Protein AF-A0A3N7FBS9-F1 (afdb_monomer_lite)

Secondary structure (DSSP, 8-state):
-----B----TT--EEEEEESS---BSS---TT-SEEEEEEPP----TTS-----TT----GGGGSHHHHHHHHHHHHHTTTT-SEEEEEHHHHHHHHH-HHHHHHS----TT--EEEEE-S-SS-PPPHHHHHHHHTT-SS-EEE-

Foldseek 3Di:
DPPDADADPDQQDQEEADEEAAQDDHPPDQNQNHAYYAYEHDHPPPPVPDPDPPPVPDPDPPQCPDLQNRLLSNLNSQLSCLNYQEYEYEVVNQVSVVVHLVSLVVRAASHQRHAEYEYDDPDPDDDGDPSSVCRNCVNPPHHHYYD

pLDDT: mean 78.61, std 18.48, range [35.22, 97.5]

Organism: Populus trichocarpa (NCBI:txid3694)

Radius of gyration: 16.05 Å; chains: 1; bounding box: 38×32×43 Å

Sequence (147 aa):
MRGCKVMLFAPKLTSFKFYGNTPLFWSEVNLTSLDDVNVVLQRYQHSHNYPFYVVEDEYISEEDETEQGLGLNLIKMLHQFCSAKSLTLSMNIIEILSEVPAALDKHPSPFSNLKYLKLKTDHKDVTLPAHVLNYFLRSASFLKVSF

Structure (mmCIF, N/CA/C/O backbone):
data_AF-A0A3N7FBS9-F1
#
_entry.id   AF-A0A3N7FBS9-F1
#
loop_
_atom_site.group_PDB
_atom_site.id
_atom_site.type_symbol
_atom_site.label_atom_id
_atom_site.label_alt_id
_atom_site.label_comp_id
_atom_site.label_asym_id
_atom_site.label_entity_id
_atom_site.label_seq_id
_atom_site.pdbx_PDB_ins_code
_atom_site.Cartn_x
_atom_site.Cartn_y
_atom_site.Cartn_z
_atom_site.occupancy
_atom_site.B_iso_or_equiv
_atom_site.auth_seq_id
_atom_site.auth_comp_id
_atom_site.auth_asym_id
_atom_site.auth_atom_id
_atom_site.pdbx_PDB_model_num
ATOM 1 N N . MET A 1 1 ? -10.214 -5.920 -24.786 1.00 38.19 1 MET A N 1
ATOM 2 C CA . MET A 1 1 ? -11.305 -6.563 -24.010 1.00 38.19 1 MET A CA 1
ATOM 3 C C . MET A 1 1 ? -12.106 -5.498 -23.264 1.00 38.19 1 MET A C 1
ATOM 5 O O . MET A 1 1 ? -11.506 -4.597 -22.694 1.00 38.19 1 MET A O 1
ATOM 9 N N . ARG A 1 2 ? -13.444 -5.595 -23.191 1.00 40.16 2 ARG A N 1
ATOM 10 C CA . ARG A 1 2 ? -14.184 -4.932 -22.100 1.00 40.16 2 ARG A CA 1
ATOM 11 C C . ARG A 1 2 ? -13.830 -5.695 -20.825 1.00 40.16 2 ARG A C 1
ATOM 13 O O . ARG A 1 2 ? -14.325 -6.802 -20.645 1.00 40.16 2 ARG A O 1
ATOM 20 N N . GLY A 1 3 ? -12.933 -5.150 -20.003 1.00 53.69 3 GLY A N 1
ATOM 21 C CA . GLY A 1 3 ? -12.572 -5.760 -18.724 1.00 53.69 3 GLY A CA 1
ATOM 22 C C . GLY A 1 3 ? -13.821 -6.112 -17.909 1.00 53.69 3 GLY A C 1
ATOM 23 O O . GLY A 1 3 ? -14.815 -5.380 -17.927 1.00 53.69 3 GLY A O 1
ATOM 24 N N . CYS A 1 4 ? -13.796 -7.248 -17.214 1.00 58.56 4 CYS A N 1
ATOM 25 C CA . CYS A 1 4 ? -14.886 -7.627 -16.323 1.00 58.56 4 CYS A CA 1
ATOM 26 C C . CYS A 1 4 ? -14.993 -6.597 -15.187 1.00 58.56 4 CYS A C 1
ATOM 28 O O . CYS A 1 4 ? -14.064 -6.430 -14.398 1.00 58.56 4 CYS A O 1
ATOM 30 N N . LYS A 1 5 ? -16.136 -5.906 -15.093 1.00 64.38 5 LYS A N 1
ATOM 31 C CA . LYS A 1 5 ? -16.443 -4.978 -13.994 1.00 64.38 5 LYS A CA 1
ATOM 32 C C . LYS A 1 5 ? -16.694 -5.803 -12.728 1.00 64.38 5 LYS A C 1
ATOM 34 O O . LYS A 1 5 ? -17.750 -6.417 -12.591 1.00 64.38 5 LYS A O 1
ATOM 39 N N . VAL A 1 6 ? -15.725 -5.838 -11.813 1.00 67.56 6 VAL A N 1
ATOM 40 C CA . VAL A 1 6 ? -15.878 -6.512 -10.515 1.00 67.56 6 VAL A CA 1
ATOM 41 C C . VAL A 1 6 ? -16.524 -5.548 -9.522 1.00 67.56 6 VAL A C 1
ATOM 43 O O . VAL A 1 6 ? -15.971 -4.492 -9.215 1.00 67.56 6 VAL A O 1
ATOM 46 N N . MET A 1 7 ? -17.694 -5.919 -8.998 1.00 72.19 7 MET A N 1
ATOM 47 C CA . MET A 1 7 ? -18.397 -5.167 -7.955 1.00 72.19 7 MET A CA 1
ATOM 48 C C . MET A 1 7 ? -18.312 -5.918 -6.626 1.00 72.19 7 MET A C 1
ATOM 50 O O . MET A 1 7 ? -18.690 -7.084 -6.539 1.00 72.19 7 MET A O 1
ATOM 54 N N . LEU A 1 8 ? -17.834 -5.238 -5.583 1.00 74.81 8 LEU A N 1
ATOM 55 C CA . LEU A 1 8 ? -17.712 -5.789 -4.234 1.00 74.81 8 LEU A CA 1
ATOM 56 C C . LEU A 1 8 ? -18.627 -5.022 -3.272 1.00 74.81 8 LEU A C 1
ATOM 58 O O . LEU A 1 8 ? -18.277 -3.945 -2.810 1.00 74.81 8 LEU A O 1
ATOM 62 N N . PHE A 1 9 ? -19.801 -5.562 -2.943 1.00 78.25 9 PHE A N 1
ATOM 63 C CA . PHE A 1 9 ? -20.703 -4.935 -1.970 1.00 78.25 9 PHE A CA 1
ATOM 64 C C . PHE A 1 9 ? -20.523 -5.553 -0.579 1.00 78.25 9 PHE A C 1
ATOM 66 O O . PHE A 1 9 ? -21.206 -6.505 -0.207 1.00 78.25 9 PHE A O 1
ATOM 73 N N . ALA A 1 10 ? -19.570 -5.020 0.186 1.00 81.69 10 ALA A N 1
ATOM 74 C CA . ALA A 1 10 ? -19.258 -5.507 1.527 1.00 81.69 10 ALA A CA 1
ATOM 75 C C . ALA A 1 10 ? -18.911 -4.337 2.474 1.00 81.69 10 ALA A C 1
ATOM 77 O O . ALA A 1 10 ? -17.744 -4.118 2.794 1.00 81.69 10 ALA A O 1
ATOM 78 N N . PRO A 1 11 ? -19.911 -3.571 2.957 1.00 81.88 11 PRO A N 1
ATOM 79 C CA . PRO A 1 11 ? -19.697 -2.316 3.694 1.00 81.88 11 PRO A CA 1
ATOM 80 C C . PRO A 1 11 ? -19.056 -2.484 5.080 1.00 81.88 11 PRO A C 1
ATOM 82 O O . PRO A 1 11 ? -18.746 -1.500 5.738 1.00 81.88 11 PRO A O 1
ATOM 85 N N . LYS A 1 12 ? -18.893 -3.721 5.558 1.00 88.06 12 LYS A N 1
ATOM 86 C CA . LYS A 1 12 ? -18.205 -4.049 6.816 1.00 88.06 12 LYS A CA 1
ATOM 87 C C . LYS A 1 12 ? -16.948 -4.888 6.582 1.00 88.06 12 LYS A C 1
ATOM 89 O O . LYS A 1 12 ? -16.442 -5.496 7.520 1.00 88.06 12 LYS A O 1
ATOM 94 N N . LEU A 1 13 ? -16.481 -4.986 5.336 1.00 90.19 13 LEU A N 1
ATOM 95 C CA . LEU A 1 13 ? -15.279 -5.741 5.019 1.00 90.19 13 LEU A CA 1
ATOM 96 C C . LEU A 1 13 ? -14.069 -5.011 5.593 1.00 90.19 13 LEU A C 1
ATOM 98 O O . LEU A 1 13 ? -13.781 -3.885 5.200 1.00 90.19 13 LEU A O 1
ATOM 102 N N . THR A 1 14 ? -13.379 -5.667 6.519 1.00 94.06 14 THR A N 1
ATOM 103 C CA . THR A 1 14 ? -12.202 -5.114 7.198 1.00 94.06 14 THR A CA 1
ATOM 104 C C . THR A 1 14 ? -10.893 -5.704 6.698 1.00 94.06 14 THR A C 1
ATOM 106 O O . THR A 1 14 ? -9.841 -5.107 6.914 1.00 94.06 14 THR A O 1
ATOM 109 N N . SER A 1 15 ? -10.935 -6.850 6.016 1.00 94.44 15 SER A N 1
ATOM 110 C CA . SER A 1 15 ? -9.753 -7.481 5.436 1.00 94.44 15 SER A CA 1
ATOM 111 C C . SER A 1 15 ? -10.004 -7.892 3.993 1.00 94.44 15 SER A C 1
ATOM 113 O O . SER A 1 15 ? -11.068 -8.418 3.664 1.00 94.44 15 SER A O 1
ATOM 115 N N . PHE A 1 16 ? -9.015 -7.655 3.138 1.00 91.12 16 PHE A N 1
ATOM 116 C CA . PHE A 1 16 ? -9.066 -7.995 1.725 1.00 91.12 16 PHE A CA 1
ATOM 117 C C . PHE A 1 16 ? -7.738 -8.594 1.269 1.00 91.12 16 PHE A C 1
ATOM 119 O O . PHE A 1 16 ? -6.666 -8.092 1.609 1.00 91.12 16 PHE A O 1
ATOM 126 N N . LYS A 1 17 ? -7.810 -9.666 0.476 1.00 93.44 17 LYS A N 1
ATOM 127 C CA . LYS A 1 17 ? -6.640 -10.300 -0.132 1.00 93.44 17 LYS A CA 1
ATOM 128 C C . LYS A 1 17 ? -6.855 -10.459 -1.628 1.00 93.44 17 LYS A C 1
ATOM 130 O O . LYS A 1 17 ? -7.892 -10.967 -2.046 1.00 93.44 17 LYS A O 1
ATOM 135 N N . PHE A 1 18 ? -5.854 -10.078 -2.406 1.00 90.31 18 PHE A N 1
ATOM 136 C CA . PHE A 1 18 ? -5.827 -10.227 -3.849 1.00 90.31 18 PHE A CA 1
ATOM 137 C C . PHE A 1 18 ? -4.519 -10.855 -4.304 1.00 90.31 18 PHE A C 1
ATOM 139 O O . PHE A 1 18 ? -3.436 -10.477 -3.854 1.00 90.31 18 PHE A O 1
ATOM 146 N N . TYR A 1 19 ? -4.651 -11.803 -5.223 1.00 90.06 19 TYR A N 1
ATOM 147 C CA . TYR A 1 19 ? -3.552 -12.458 -5.903 1.00 90.06 19 TYR A CA 1
ATOM 148 C C . TYR A 1 19 ? -3.874 -12.468 -7.392 1.00 90.06 19 TYR A C 1
ATOM 150 O O . TYR A 1 19 ? -4.927 -12.974 -7.782 1.00 90.06 19 TYR A O 1
ATOM 158 N N . GLY A 1 20 ? -3.006 -11.888 -8.210 1.00 86.06 20 GLY A N 1
ATOM 159 C CA . GLY A 1 20 ? -3.242 -11.794 -9.645 1.00 86.06 20 GLY A CA 1
ATOM 160 C C . GLY A 1 20 ? -2.026 -11.289 -10.402 1.00 86.06 20 GLY A C 1
ATOM 161 O O . GLY A 1 20 ? -0.951 -11.143 -9.831 1.00 86.06 20 GLY A O 1
ATOM 162 N N . ASN A 1 21 ? -2.208 -11.014 -11.691 1.00 81.56 21 ASN A N 1
ATOM 163 C CA . ASN A 1 21 ? -1.130 -10.567 -12.583 1.00 81.56 21 ASN A CA 1
ATOM 164 C C . ASN A 1 21 ? -1.284 -9.100 -13.000 1.00 81.56 21 ASN A C 1
ATOM 166 O O . ASN A 1 21 ? -0.322 -8.468 -13.422 1.00 81.56 21 ASN A O 1
ATOM 170 N N . THR A 1 22 ? -2.486 -8.545 -12.848 1.00 80.00 22 THR A N 1
ATOM 171 C CA . THR A 1 22 ? -2.820 -7.166 -13.206 1.00 80.00 22 THR A CA 1
ATOM 172 C C . THR A 1 22 ? -3.479 -6.453 -12.023 1.00 80.00 22 THR A C 1
ATOM 174 O O . THR A 1 22 ? -4.157 -7.105 -11.218 1.00 80.00 22 THR A O 1
ATOM 177 N N . PRO A 1 23 ? -3.313 -5.122 -11.895 1.00 81.25 23 PRO A N 1
ATOM 178 C CA . PRO A 1 23 ? -4.069 -4.335 -10.928 1.00 81.25 23 PRO A CA 1
ATOM 179 C C . PRO A 1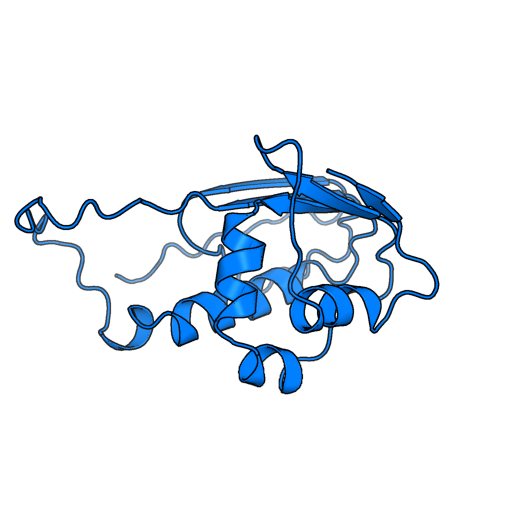 23 ? -5.577 -4.540 -11.106 1.00 81.25 23 PRO A C 1
ATOM 181 O O . PRO A 1 23 ? -6.083 -4.587 -12.229 1.00 81.25 23 PRO A O 1
ATOM 184 N N . LEU A 1 24 ? -6.292 -4.670 -9.991 1.00 76.75 24 LEU A N 1
ATOM 185 C CA . LEU A 1 24 ? -7.738 -4.850 -9.982 1.00 76.75 24 LEU A CA 1
ATOM 186 C C . LEU A 1 24 ? -8.432 -3.520 -9.691 1.00 76.75 24 LEU A C 1
ATOM 188 O O . LEU A 1 24 ? -8.025 -2.787 -8.795 1.00 76.75 24 LEU A O 1
ATOM 192 N N . PHE A 1 25 ? -9.508 -3.241 -10.423 1.00 68.94 25 PHE A N 1
ATOM 193 C CA . PHE A 1 25 ? -10.310 -2.037 -10.251 1.00 68.94 25 PHE A CA 1
ATOM 194 C C . PHE A 1 25 ? -11.724 -2.380 -9.817 1.00 68.94 25 PHE A C 1
ATOM 196 O O . PHE A 1 25 ? -12.444 -3.080 -10.534 1.00 68.94 25 PHE A O 1
ATOM 203 N N . TRP A 1 26 ? -12.154 -1.819 -8.688 1.00 68.12 26 TRP A N 1
ATOM 204 C CA . TRP A 1 26 ? -13.576 -1.793 -8.354 1.00 68.12 26 TRP A CA 1
ATOM 205 C C . TRP A 1 26 ? -14.202 -0.533 -8.905 1.00 68.12 26 TRP A C 1
ATOM 207 O O . TRP A 1 26 ? -13.730 0.580 -8.676 1.00 68.12 26 TRP A O 1
ATOM 217 N N . SER A 1 27 ? -15.315 -0.691 -9.593 1.00 62.88 27 SER A N 1
ATOM 218 C CA . SER A 1 27 ? -16.158 0.444 -9.918 1.00 62.88 27 SER A CA 1
ATOM 219 C C . SER A 1 27 ? -16.947 0.884 -8.693 1.00 62.88 27 SER A C 1
ATOM 221 O O . SER A 1 27 ? -17.675 0.073 -8.122 1.00 62.88 27 SER A O 1
ATOM 223 N N . GLU A 1 28 ? -16.856 2.166 -8.346 1.00 59.47 28 GLU A N 1
ATOM 224 C CA . GLU A 1 28 ? -17.805 2.873 -7.467 1.00 59.47 28 GLU A CA 1
ATOM 225 C C . GLU A 1 28 ? -17.850 2.410 -5.995 1.00 59.47 28 GLU A C 1
ATOM 227 O O . GLU A 1 28 ? -18.543 3.024 -5.185 1.00 59.47 28 GLU A O 1
ATOM 232 N N . VAL A 1 29 ? -17.084 1.387 -5.601 1.00 61.91 29 VAL A N 1
ATOM 233 C CA . VAL A 1 29 ? -17.002 0.942 -4.205 1.00 61.91 29 VAL A CA 1
ATOM 234 C C . VAL A 1 29 ? -15.842 1.643 -3.514 1.00 61.91 29 VAL A C 1
ATOM 236 O O . VAL A 1 29 ? -14.675 1.383 -3.799 1.00 61.91 29 VAL A O 1
ATOM 239 N N . ASN A 1 30 ? -16.170 2.514 -2.566 1.00 63.28 30 ASN A N 1
ATOM 240 C CA . ASN A 1 30 ? -15.187 3.054 -1.644 1.00 63.28 30 ASN A CA 1
ATOM 241 C C . ASN A 1 30 ? -14.990 2.021 -0.522 1.00 63.28 30 ASN A C 1
ATOM 243 O O . ASN A 1 30 ? -15.882 1.824 0.305 1.00 63.28 30 ASN A O 1
ATOM 247 N N . LEU A 1 31 ? -13.859 1.309 -0.517 1.00 76.44 31 LEU A N 1
ATOM 248 C CA . LEU A 1 31 ? -13.556 0.261 0.467 1.00 76.44 31 LEU A CA 1
ATOM 249 C C . LEU A 1 31 ? -13.056 0.867 1.789 1.00 76.44 31 LEU A C 1
ATOM 251 O O . LEU A 1 31 ? -12.037 0.468 2.350 1.00 76.44 31 LEU A O 1
ATOM 255 N N . THR A 1 32 ? -13.802 1.844 2.304 1.00 80.00 32 THR A N 1
ATOM 256 C CA . THR A 1 32 ? -13.409 2.701 3.433 1.00 80.00 32 THR A CA 1
ATOM 257 C C . THR A 1 32 ? -13.359 1.979 4.777 1.00 80.00 32 THR A C 1
ATOM 259 O O . THR A 1 32 ? -12.932 2.547 5.776 1.00 80.00 32 THR A O 1
ATOM 262 N N . SER A 1 33 ? -13.845 0.741 4.835 1.00 87.56 33 SER A N 1
ATOM 263 C CA . SER A 1 33 ? -13.833 -0.081 6.047 1.00 87.56 33 SER A CA 1
ATOM 264 C C . SER A 1 33 ? -12.643 -1.035 6.117 1.00 87.56 33 SER A C 1
ATOM 266 O O . SER A 1 33 ? -12.492 -1.714 7.131 1.00 87.56 33 SER A O 1
ATOM 268 N N . LEU A 1 34 ? -11.807 -1.095 5.073 1.00 91.06 34 LEU A N 1
ATOM 269 C CA . LEU A 1 34 ? -10.645 -1.972 5.056 1.00 91.06 34 LEU A CA 1
ATOM 270 C C . LEU A 1 34 ? -9.575 -1.482 6.024 1.00 91.06 34 LEU A C 1
ATOM 272 O O . LEU A 1 34 ? -9.056 -0.379 5.890 1.00 91.06 34 LEU A O 1
ATOM 276 N N . ASP A 1 35 ? -9.213 -2.361 6.951 1.00 94.69 35 ASP A N 1
ATOM 277 C CA . ASP A 1 35 ? -8.120 -2.183 7.896 1.00 94.69 35 ASP A CA 1
ATOM 278 C C . ASP A 1 35 ? -6.863 -2.943 7.445 1.00 94.69 35 ASP A C 1
ATOM 280 O O . ASP A 1 35 ? -5.758 -2.421 7.596 1.00 94.69 35 ASP A O 1
ATOM 284 N N . ASP A 1 36 ? -7.013 -4.151 6.890 1.00 96.31 36 ASP A N 1
ATOM 285 C CA . ASP A 1 36 ? -5.910 -5.020 6.459 1.00 96.31 36 ASP A CA 1
ATOM 286 C C . ASP A 1 36 ? -6.048 -5.414 4.983 1.00 96.31 36 ASP A C 1
ATOM 288 O O . ASP A 1 36 ? -7.000 -6.080 4.579 1.00 96.31 36 ASP A O 1
ATOM 292 N N . VAL A 1 37 ? -5.083 -5.004 4.166 1.00 95.00 37 VAL A N 1
ATOM 293 C CA . VAL A 1 37 ? -5.081 -5.233 2.721 1.00 95.00 37 VAL A CA 1
ATOM 294 C C . VAL A 1 37 ? -3.833 -6.008 2.333 1.00 95.00 37 VAL A C 1
ATOM 296 O O . VAL A 1 37 ? -2.724 -5.640 2.707 1.00 95.00 37 VAL A O 1
ATOM 299 N N . ASN A 1 38 ? -3.998 -7.073 1.556 1.00 96.19 38 ASN A N 1
ATOM 300 C CA . ASN A 1 38 ? -2.902 -7.869 1.019 1.00 96.19 38 ASN A CA 1
ATOM 301 C C . ASN A 1 38 ? -3.034 -7.970 -0.499 1.00 96.19 38 ASN A C 1
ATOM 303 O O . ASN A 1 38 ? -3.999 -8.543 -0.996 1.00 96.19 38 ASN A O 1
ATOM 307 N N . VAL A 1 39 ? -2.074 -7.412 -1.225 1.00 94.00 39 VAL A N 1
ATOM 308 C CA . VAL A 1 39 ? -2.042 -7.417 -2.686 1.00 94.00 39 VAL A CA 1
ATOM 309 C C . VAL A 1 39 ? -0.744 -8.061 -3.129 1.00 94.00 39 VAL A C 1
ATOM 311 O O . VAL A 1 39 ? 0.349 -7.591 -2.818 1.00 94.00 39 VAL A O 1
ATOM 314 N N . VAL A 1 40 ? -0.868 -9.143 -3.880 1.00 92.69 40 VAL A N 1
ATOM 315 C CA . VAL A 1 40 ? 0.265 -9.829 -4.485 1.00 92.69 40 VAL A CA 1
ATOM 316 C C . VAL A 1 40 ? 0.047 -9.837 -5.983 1.00 92.69 40 VAL A C 1
ATOM 318 O O . VAL A 1 40 ? -0.887 -10.472 -6.473 1.00 92.69 40 VAL A O 1
ATOM 321 N N . LEU A 1 41 ? 0.917 -9.126 -6.695 1.00 89.38 41 LEU A N 1
ATOM 322 C CA . LEU A 1 41 ? 0.999 -9.214 -8.143 1.00 89.38 41 LEU A CA 1
ATOM 323 C C . LEU A 1 41 ? 2.141 -10.148 -8.521 1.00 89.38 41 LEU A C 1
ATOM 325 O O . LEU A 1 41 ? 3.267 -9.966 -8.054 1.00 89.38 41 LEU A O 1
ATOM 329 N N . GLN A 1 42 ? 1.868 -11.142 -9.358 1.00 83.88 42 GLN A N 1
ATOM 330 C CA . GLN A 1 42 ? 2.915 -11.934 -9.988 1.00 83.88 42 GLN A CA 1
ATOM 331 C C . GLN A 1 42 ? 3.333 -11.256 -11.290 1.00 83.88 42 GLN A C 1
ATOM 333 O O . GLN A 1 42 ? 2.500 -10.954 -12.142 1.00 83.88 42 GLN A O 1
ATOM 338 N N . ARG A 1 43 ? 4.635 -11.026 -11.456 1.00 70.06 43 ARG A N 1
ATOM 339 C CA . ARG A 1 43 ? 5.202 -10.679 -12.755 1.00 70.06 43 ARG A CA 1
ATOM 340 C C . ARG A 1 43 ? 5.257 -11.984 -13.549 1.00 70.06 43 ARG A C 1
ATOM 342 O O . ARG A 1 43 ? 5.927 -12.926 -13.123 1.00 70.06 43 ARG A O 1
ATOM 349 N N . TYR A 1 44 ? 4.570 -12.064 -14.687 1.00 59.12 44 TYR A N 1
ATOM 350 C CA . TYR A 1 44 ? 4.968 -13.049 -15.686 1.00 59.12 44 TYR A CA 1
ATOM 351 C C . TYR A 1 44 ? 6.362 -12.633 -16.138 1.00 59.12 44 TYR A C 1
ATOM 353 O O . TYR A 1 44 ? 6.515 -11.610 -16.805 1.00 59.12 44 TYR A O 1
ATOM 361 N N . GLN A 1 45 ? 7.390 -13.387 -15.744 1.00 47.16 45 GLN A N 1
ATOM 362 C CA . GLN A 1 45 ? 8.652 -13.330 -16.463 1.00 47.16 45 GLN A CA 1
ATOM 363 C C . GLN A 1 45 ? 8.322 -13.770 -17.885 1.00 47.16 45 GLN A C 1
ATOM 365 O O . GLN A 1 45 ? 8.206 -14.963 -18.163 1.00 47.16 45 GLN A O 1
ATOM 370 N N . HIS A 1 46 ? 8.121 -12.807 -18.782 1.00 41.22 46 HIS A N 1
ATOM 371 C CA . HIS A 1 46 ? 8.274 -13.067 -20.196 1.00 41.22 46 HIS A CA 1
ATOM 372 C C . HIS A 1 46 ? 9.736 -13.471 -20.364 1.00 41.22 46 HIS A C 1
ATOM 374 O O . HIS A 1 46 ? 10.625 -12.639 -20.514 1.00 41.22 46 HIS A O 1
ATOM 380 N N . SER A 1 47 ? 10.002 -14.774 -20.271 1.00 39.28 47 SER A N 1
ATOM 381 C CA . SER A 1 47 ? 11.147 -15.350 -20.949 1.00 39.28 47 SER A CA 1
ATOM 382 C C . SER A 1 47 ? 11.045 -14.831 -22.378 1.00 39.28 47 SER A C 1
ATOM 384 O O . SER A 1 47 ? 10.057 -15.113 -23.057 1.00 39.28 47 SER A O 1
ATOM 386 N N . HIS A 1 48 ? 11.999 -14.004 -22.803 1.00 40.81 48 HIS A N 1
ATOM 387 C CA . HIS A 1 48 ? 12.098 -13.469 -24.162 1.00 40.81 48 HIS A CA 1
ATOM 388 C C . HIS A 1 48 ? 12.397 -14.586 -25.182 1.00 40.81 48 HIS A C 1
ATOM 390 O O . HIS A 1 48 ? 13.325 -14.473 -25.976 1.00 40.81 48 HIS A O 1
ATOM 396 N N . ASN A 1 49 ? 11.680 -15.710 -25.122 1.00 37.75 49 ASN A N 1
ATOM 397 C CA . ASN A 1 49 ? 11.947 -16.878 -25.942 1.00 37.75 49 ASN A CA 1
ATOM 398 C C . ASN A 1 49 ? 10.724 -17.765 -26.226 1.00 37.75 49 ASN A C 1
ATOM 400 O O . ASN A 1 49 ? 10.891 -18.938 -26.551 1.00 37.75 49 ASN A O 1
ATOM 404 N N . TYR A 1 50 ? 9.504 -17.230 -26.134 1.00 35.22 50 TYR A N 1
ATOM 405 C CA . TYR A 1 50 ? 8.335 -17.884 -26.725 1.00 35.22 50 TYR A CA 1
ATOM 406 C C . TYR A 1 50 ? 7.738 -16.998 -27.821 1.00 35.22 50 TYR A C 1
ATOM 408 O O . TYR A 1 50 ? 7.367 -15.858 -27.535 1.00 35.22 50 TYR A O 1
ATOM 416 N N . PRO A 1 51 ? 7.645 -17.491 -29.072 1.00 37.50 51 PRO A N 1
ATOM 417 C CA . PRO A 1 51 ? 6.891 -16.807 -30.101 1.00 37.50 51 PRO A CA 1
ATOM 418 C C . PRO A 1 51 ? 5.424 -16.855 -29.682 1.00 37.50 51 PRO A C 1
ATOM 420 O O . PRO A 1 51 ? 4.820 -17.920 -29.602 1.00 37.50 51 PRO A O 1
ATOM 423 N N . PHE A 1 52 ? 4.928 -15.679 -29.319 1.00 39.88 52 PHE A N 1
ATOM 424 C CA . PHE A 1 52 ? 3.549 -15.213 -29.363 1.00 39.88 52 PHE A CA 1
ATOM 425 C C . PHE A 1 52 ? 2.559 -16.237 -29.961 1.00 39.88 52 PHE A C 1
ATOM 427 O O . PHE A 1 52 ? 2.258 -16.209 -31.153 1.00 39.88 52 PHE A O 1
ATOM 434 N N . TYR A 1 53 ? 2.022 -17.139 -29.136 1.00 39.69 53 TYR A N 1
ATOM 435 C CA . TYR A 1 53 ? 0.714 -17.708 -29.438 1.00 39.69 53 TYR A CA 1
ATOM 436 C C . TYR A 1 53 ? -0.296 -16.703 -28.916 1.00 39.69 53 TYR A C 1
ATOM 438 O O . TYR A 1 53 ? -0.682 -16.731 -27.748 1.00 39.69 53 TYR A O 1
ATOM 446 N N . VAL A 1 54 ? -0.666 -15.777 -29.800 1.00 39.12 54 VAL A N 1
ATOM 447 C CA . VAL A 1 54 ? -1.921 -15.045 -29.681 1.00 39.12 54 VAL A CA 1
ATOM 448 C C . VAL A 1 54 ? -2.993 -16.116 -29.590 1.00 39.12 54 VAL A C 1
ATOM 450 O O . VAL A 1 54 ? -3.245 -16.838 -30.554 1.00 39.12 54 VAL A O 1
ATOM 453 N N . VAL A 1 55 ? -3.604 -16.264 -28.423 1.00 39.97 55 VAL A N 1
ATOM 454 C CA . VAL A 1 55 ? -4.985 -16.723 -28.421 1.00 39.97 55 VAL A CA 1
ATOM 455 C C . VAL A 1 55 ? -5.733 -15.537 -29.021 1.00 39.97 55 VAL A C 1
ATOM 457 O O . VAL A 1 55 ? -5.773 -14.479 -28.400 1.00 39.97 55 VAL A O 1
ATOM 460 N N . GLU A 1 56 ? -6.181 -15.675 -30.270 1.00 41.66 56 GLU A N 1
ATOM 461 C CA . GLU A 1 56 ? -6.635 -14.616 -31.199 1.00 41.66 56 GLU A CA 1
ATOM 462 C C . GLU A 1 56 ? -7.758 -13.681 -30.685 1.00 41.66 56 GLU A C 1
ATOM 464 O O . GLU A 1 56 ? -8.198 -12.795 -31.412 1.00 41.66 56 GLU A O 1
ATOM 469 N N . ASP A 1 57 ? -8.182 -13.796 -29.426 1.00 36.69 57 ASP A N 1
ATOM 470 C CA . ASP A 1 57 ? -9.327 -13.083 -28.856 1.00 36.69 57 ASP A CA 1
ATOM 471 C C . ASP A 1 57 ? -8.974 -11.947 -27.870 1.00 36.69 57 ASP A C 1
ATOM 473 O O . ASP A 1 57 ? -9.869 -11.233 -27.403 1.00 36.69 57 ASP A O 1
ATOM 477 N N . GLU A 1 58 ? -7.698 -11.713 -27.547 1.00 45.44 58 GLU A N 1
ATOM 478 C CA . GLU A 1 58 ? -7.299 -10.713 -26.542 1.00 45.44 58 GLU A CA 1
ATOM 479 C C . GLU A 1 58 ? -6.724 -9.432 -27.172 1.00 45.44 58 GLU A C 1
ATOM 481 O O . GLU A 1 58 ? -5.539 -9.132 -27.092 1.00 45.44 58 GLU A O 1
ATOM 486 N N . TYR A 1 59 ? -7.588 -8.630 -27.806 1.00 42.25 59 TYR A N 1
ATOM 487 C CA . TYR A 1 59 ? -7.220 -7.275 -28.242 1.00 42.25 59 TYR A CA 1
ATOM 488 C C . TYR A 1 59 ? -7.062 -6.372 -27.004 1.00 42.25 59 TYR A C 1
ATOM 490 O O . TYR A 1 59 ? -8.053 -5.865 -26.454 1.00 42.25 59 TYR A O 1
ATOM 498 N N . ILE A 1 60 ? -5.831 -6.235 -26.521 1.00 44.31 60 ILE A N 1
ATOM 499 C CA . ILE A 1 60 ? -5.404 -5.262 -25.511 1.00 44.31 60 ILE A CA 1
ATOM 500 C C . ILE A 1 60 ? -5.002 -3.996 -26.279 1.00 44.31 60 ILE A C 1
ATOM 502 O O . ILE A 1 60 ? -4.276 -4.068 -27.263 1.00 44.31 60 ILE A O 1
ATOM 506 N N . SER A 1 61 ? -5.557 -2.841 -25.913 1.00 42.00 61 SER A N 1
ATOM 507 C CA . SER A 1 61 ? -5.201 -1.568 -26.549 1.00 42.00 61 SER A CA 1
ATOM 508 C C . SER A 1 61 ? -3.736 -1.228 -26.277 1.00 42.00 61 SER A C 1
ATOM 510 O O . SER A 1 61 ? -3.305 -1.314 -25.133 1.00 42.00 61 SER A O 1
ATOM 512 N N . GLU A 1 62 ? -3.010 -0.771 -27.299 1.00 45.16 62 GLU A N 1
ATOM 513 C CA . GLU A 1 62 ? -1.571 -0.433 -27.258 1.00 45.16 62 GLU A CA 1
ATOM 514 C C . GLU A 1 62 ? -1.182 0.558 -26.133 1.00 45.16 62 GLU A C 1
ATOM 516 O O . GLU A 1 62 ? -0.031 0.609 -25.708 1.00 45.16 62 GLU A O 1
ATOM 521 N N . GLU A 1 63 ? -2.136 1.327 -25.596 1.00 43.78 63 GLU A N 1
ATOM 522 C CA . GLU A 1 63 ? -1.918 2.244 -24.466 1.00 43.78 63 GLU A CA 1
ATOM 523 C C . GLU A 1 63 ? -1.778 1.533 -23.099 1.00 43.78 63 GLU A C 1
ATOM 525 O O . GLU A 1 63 ? -1.156 2.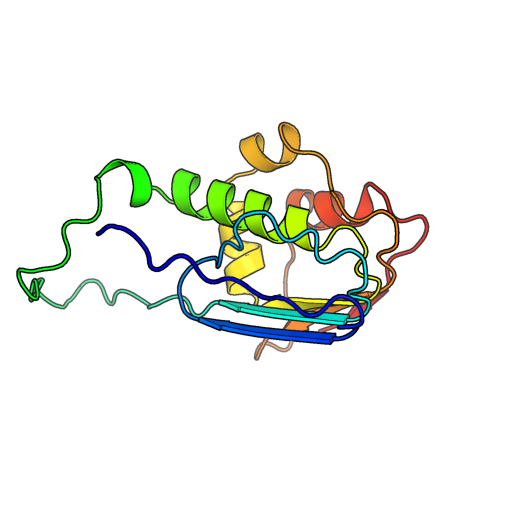082 -22.185 1.00 43.78 63 GLU A O 1
ATOM 530 N N . ASP A 1 64 ? -2.299 0.306 -22.957 1.00 47.47 64 ASP A N 1
ATOM 531 C CA . ASP A 1 64 ? -2.245 -0.499 -21.722 1.00 47.47 64 ASP A CA 1
ATOM 532 C C . ASP A 1 64 ? -0.938 -1.308 -21.573 1.00 47.47 64 ASP A C 1
ATOM 534 O O . ASP A 1 64 ? -0.676 -1.849 -20.498 1.00 47.47 64 ASP A O 1
ATOM 538 N N . GLU A 1 65 ? -0.094 -1.375 -22.611 1.00 51.91 65 GLU A N 1
ATOM 539 C CA . GLU A 1 65 ? 1.145 -2.177 -22.613 1.00 51.91 65 GLU A CA 1
ATOM 540 C C . GLU A 1 65 ? 2.381 -1.440 -22.071 1.00 51.91 65 GLU A C 1
ATOM 542 O O . GLU A 1 65 ? 3.433 -2.048 -21.870 1.00 51.91 65 GLU A O 1
ATOM 547 N N . THR A 1 66 ? 2.294 -0.135 -21.802 1.00 61.06 66 THR A N 1
ATOM 548 C CA . THR A 1 66 ? 3.441 0.598 -21.247 1.00 61.06 66 THR A CA 1
ATOM 549 C C . THR A 1 66 ? 3.561 0.366 -19.738 1.00 61.06 66 THR A C 1
ATOM 551 O O . THR A 1 66 ? 2.565 0.407 -19.012 1.00 61.06 66 THR A O 1
ATOM 554 N N . GLU A 1 67 ? 4.788 0.207 -19.223 1.00 61.22 67 GLU A N 1
ATOM 555 C CA . GLU A 1 67 ? 5.066 0.168 -17.770 1.00 61.22 67 GLU A CA 1
ATOM 556 C C . GLU A 1 67 ? 4.428 1.370 -17.038 1.00 61.22 67 GLU A C 1
ATOM 558 O O . GLU A 1 67 ? 3.963 1.262 -15.901 1.00 61.22 67 GLU A O 1
ATOM 563 N N . GLN A 1 68 ? 4.286 2.501 -17.741 1.00 66.94 68 GLN A N 1
ATOM 564 C CA . GLN A 1 68 ? 3.576 3.688 -17.266 1.00 66.94 68 GLN A CA 1
ATOM 565 C C . GLN A 1 68 ? 2.068 3.470 -17.071 1.00 66.94 68 GLN A C 1
ATOM 567 O O . GLN A 1 68 ? 1.523 3.906 -16.053 1.00 66.94 68 GLN A O 1
ATOM 572 N N . GLY A 1 69 ? 1.392 2.798 -18.007 1.00 77.75 69 GLY A N 1
ATOM 573 C CA . GLY A 1 69 ? -0.030 2.462 -17.908 1.00 77.75 69 GLY A CA 1
ATOM 574 C C . GLY A 1 69 ? -0.307 1.528 -16.733 1.00 77.75 69 GLY A C 1
ATOM 575 O O . GLY A 1 69 ? -1.176 1.801 -15.899 1.00 77.75 69 GLY A O 1
ATOM 576 N N . LEU A 1 70 ? 0.509 0.480 -16.591 1.00 80.94 70 LEU A N 1
ATOM 577 C CA . LEU A 1 70 ? 0.398 -0.467 -15.486 1.00 80.94 70 LEU A CA 1
ATOM 578 C C . LEU A 1 70 ? 0.686 0.197 -14.127 1.00 80.94 70 LEU A C 1
ATOM 580 O O . LEU A 1 70 ? -0.072 -0.002 -13.172 1.00 80.94 70 LEU A O 1
ATOM 584 N N . GLY A 1 71 ? 1.722 1.037 -14.039 1.00 87.06 71 GLY A N 1
ATOM 585 C CA . GLY A 1 71 ? 2.044 1.789 -12.826 1.00 87.06 71 GLY A CA 1
ATOM 586 C C . GLY A 1 71 ? 0.947 2.777 -12.422 1.00 87.06 71 GLY A C 1
ATOM 587 O O . GLY A 1 71 ? 0.555 2.831 -11.254 1.00 87.06 71 GLY A O 1
ATOM 588 N N . LEU A 1 72 ? 0.368 3.507 -13.380 1.00 86.81 72 LEU A N 1
ATOM 589 C CA . LEU A 1 72 ? -0.769 4.392 -13.113 1.00 86.81 72 LEU A CA 1
ATOM 590 C C . LEU A 1 72 ? -1.998 3.606 -12.641 1.00 86.81 72 LEU A C 1
ATOM 592 O O . LEU A 1 72 ? -2.717 4.041 -11.736 1.00 86.81 72 LEU A O 1
ATOM 596 N N . ASN A 1 73 ? -2.237 2.442 -13.240 1.00 85.69 73 ASN A N 1
ATOM 597 C CA . ASN A 1 73 ? -3.346 1.579 -12.875 1.00 85.69 73 ASN A CA 1
ATOM 598 C C . ASN A 1 73 ? -3.210 1.043 -11.444 1.00 85.69 73 ASN A C 1
ATOM 600 O O . ASN A 1 73 ? -4.168 1.061 -10.667 1.00 85.69 73 ASN A O 1
ATOM 604 N N . LEU A 1 74 ? -1.994 0.669 -11.059 1.00 89.56 74 LEU A N 1
ATOM 605 C CA . LEU A 1 74 ? -1.663 0.285 -9.696 1.00 89.56 74 LEU A CA 1
ATOM 606 C C . LEU A 1 74 ? -1.866 1.435 -8.699 1.00 89.56 74 LEU A C 1
ATOM 608 O O . LEU A 1 74 ? -2.475 1.225 -7.654 1.00 89.56 74 LEU A O 1
ATOM 612 N N . ILE A 1 75 ? -1.433 2.658 -9.023 1.00 91.50 75 ILE A N 1
ATOM 613 C CA . ILE A 1 75 ? -1.665 3.835 -8.168 1.00 91.50 75 ILE A CA 1
ATOM 614 C C . ILE A 1 75 ? -3.167 4.041 -7.941 1.00 91.50 75 ILE A C 1
ATOM 616 O O . ILE A 1 75 ? -3.616 4.162 -6.802 1.00 91.50 75 ILE A O 1
ATOM 620 N N . LYS A 1 76 ? -3.974 4.015 -9.006 1.00 88.06 76 LYS A N 1
ATOM 621 C CA . LYS A 1 76 ? -5.435 4.147 -8.898 1.00 88.06 76 LYS A CA 1
ATOM 622 C C . LYS A 1 76 ? -6.056 3.057 -8.013 1.00 88.06 76 LYS A C 1
ATOM 624 O O . LYS A 1 76 ? -6.921 3.380 -7.202 1.00 88.06 76 LYS A O 1
ATOM 629 N N . MET A 1 77 ? -5.605 1.805 -8.122 1.00 88.62 77 MET A N 1
ATOM 630 C CA . MET A 1 77 ? -6.026 0.712 -7.234 1.00 88.62 77 MET A CA 1
ATOM 631 C C . MET A 1 77 ? -5.652 0.999 -5.770 1.00 88.62 77 MET A C 1
ATOM 633 O O . MET A 1 77 ? -6.497 0.873 -4.886 1.00 88.62 77 MET A O 1
ATOM 637 N N . LEU A 1 78 ? -4.417 1.441 -5.500 1.00 91.38 78 LEU A N 1
ATOM 638 C CA . LEU A 1 78 ? -3.956 1.771 -4.144 1.00 91.38 78 LEU A CA 1
ATOM 639 C C . LEU A 1 78 ? -4.799 2.875 -3.491 1.00 91.38 78 LEU A C 1
ATOM 641 O O . LEU A 1 78 ? -5.079 2.810 -2.294 1.00 91.38 78 LEU A O 1
ATOM 645 N N . HIS A 1 79 ? -5.274 3.846 -4.275 1.00 90.75 79 HIS A N 1
ATOM 646 C CA . HIS A 1 79 ? -6.185 4.889 -3.795 1.00 90.75 79 HIS A CA 1
ATOM 647 C C . HIS A 1 79 ? -7.521 4.353 -3.267 1.00 90.75 79 HIS A C 1
ATOM 649 O O . HIS A 1 79 ? -8.127 4.988 -2.405 1.00 90.75 79 HIS A O 1
ATOM 655 N N . GLN A 1 80 ? -7.962 3.175 -3.711 1.00 87.75 80 GLN A N 1
ATOM 656 C CA . GLN A 1 80 ? -9.190 2.546 -3.212 1.00 87.75 80 GLN A CA 1
ATOM 657 C C . GLN A 1 80 ? -9.017 1.958 -1.800 1.00 87.75 80 GLN A C 1
ATOM 659 O O . GLN A 1 80 ? -10.005 1.650 -1.136 1.00 87.75 80 GLN A O 1
ATOM 664 N N . PHE A 1 81 ? -7.777 1.845 -1.315 1.00 90.25 81 PHE A N 1
ATOM 665 C CA . PHE A 1 81 ? -7.424 1.345 0.016 1.00 90.25 81 PHE A CA 1
ATOM 666 C C . PHE A 1 81 ? -7.047 2.458 1.000 1.00 90.25 81 PHE A C 1
ATOM 668 O O . PHE A 1 81 ? -6.301 2.223 1.950 1.00 90.25 81 PHE A O 1
ATOM 675 N N . CYS A 1 82 ? -7.532 3.681 0.783 1.00 89.81 82 CYS A N 1
ATOM 676 C CA . CYS A 1 82 ? -7.141 4.868 1.549 1.00 89.81 82 CYS A CA 1
ATOM 677 C C . CYS A 1 82 ? -7.309 4.731 3.078 1.00 89.81 82 CYS A C 1
ATOM 679 O O . CYS A 1 82 ? -6.576 5.351 3.849 1.00 89.81 82 CYS A O 1
ATOM 681 N N . SER A 1 83 ? -8.244 3.892 3.531 1.00 90.81 83 SER A N 1
ATOM 682 C CA . SER A 1 83 ? -8.524 3.655 4.952 1.00 90.81 83 SER A CA 1
ATOM 683 C C . SER A 1 83 ? -7.646 2.582 5.608 1.00 90.81 83 SER A C 1
ATOM 685 O O . SER A 1 83 ? -7.694 2.451 6.833 1.00 90.81 83 SER A O 1
ATOM 687 N N . ALA A 1 84 ? -6.827 1.861 4.835 1.00 93.69 84 ALA A N 1
ATOM 688 C CA . ALA A 1 84 ? -6.038 0.736 5.327 1.00 93.69 84 ALA A CA 1
ATOM 689 C C . ALA A 1 84 ? -5.055 1.144 6.434 1.00 93.69 84 ALA A C 1
ATOM 691 O O . ALA A 1 84 ? -4.329 2.134 6.332 1.00 93.69 84 ALA A O 1
ATOM 692 N N . LYS A 1 85 ? -4.992 0.320 7.485 1.00 95.19 85 LYS A N 1
ATOM 693 C CA . LYS A 1 85 ? -4.019 0.426 8.585 1.00 95.19 85 LYS A CA 1
ATOM 694 C C . LYS A 1 85 ? -2.816 -0.485 8.366 1.00 95.19 85 LYS A C 1
ATOM 696 O O . LYS A 1 85 ? -1.724 -0.192 8.851 1.00 95.19 85 LYS A O 1
ATOM 701 N N . SER A 1 86 ? -3.018 -1.594 7.667 1.00 96.69 86 SER A N 1
ATOM 702 C 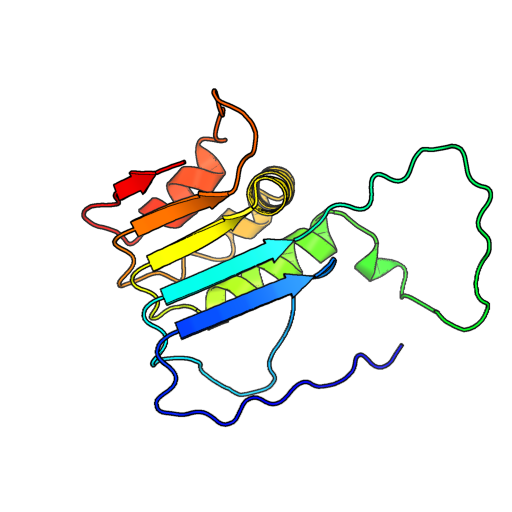CA . SER A 1 86 ? -2.016 -2.602 7.340 1.00 96.69 86 SER A CA 1
ATOM 703 C C . SER A 1 86 ? -2.095 -2.897 5.849 1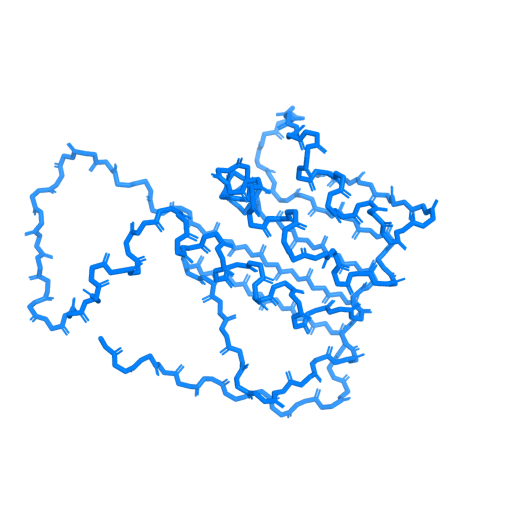.00 96.69 86 SER A C 1
ATOM 705 O O . SER A 1 86 ? -3.156 -3.257 5.344 1.00 96.69 86 SER A O 1
ATOM 707 N N . LEU A 1 87 ? -0.976 -2.732 5.151 1.00 96.38 87 LEU A N 1
ATOM 708 C CA . LEU A 1 87 ? -0.851 -3.011 3.728 1.00 96.38 87 LEU A CA 1
ATOM 709 C C . LEU A 1 87 ? 0.264 -4.029 3.520 1.00 96.38 87 LEU A C 1
ATOM 711 O O . LEU A 1 87 ? 1.387 -3.815 3.961 1.00 96.38 87 LEU A O 1
ATOM 715 N N . THR A 1 88 ? -0.040 -5.139 2.858 1.00 97.50 88 THR A N 1
ATOM 716 C CA . THR A 1 88 ? 0.933 -6.147 2.435 1.00 97.50 88 THR A CA 1
ATOM 717 C C . THR A 1 88 ? 1.054 -6.105 0.920 1.00 97.50 88 THR A C 1
ATOM 719 O O . THR A 1 88 ? 0.045 -6.287 0.245 1.00 97.50 88 THR A O 1
ATOM 722 N N . LEU A 1 89 ? 2.257 -5.883 0.393 1.00 95.69 89 LEU A N 1
ATOM 723 C CA . LEU A 1 89 ? 2.532 -5.777 -1.043 1.00 95.69 89 LEU A CA 1
ATOM 724 C C . LEU A 1 89 ? 3.623 -6.765 -1.451 1.00 95.69 89 LEU A C 1
ATOM 726 O O . LEU A 1 89 ? 4.582 -6.957 -0.713 1.00 95.69 89 LEU A O 1
ATOM 730 N N . SER A 1 90 ? 3.521 -7.373 -2.627 1.00 93.50 90 SER A N 1
ATOM 731 C CA . SER A 1 90 ? 4.629 -8.138 -3.219 1.00 93.50 90 SER A CA 1
ATOM 732 C C . SER A 1 90 ? 5.753 -7.242 -3.740 1.00 93.50 90 SER A C 1
ATOM 734 O O . SER A 1 90 ? 5.497 -6.116 -4.157 1.00 93.50 90 SER A O 1
ATOM 736 N N . MET A 1 91 ? 6.979 -7.766 -3.837 1.00 90.50 91 MET A N 1
ATOM 737 C CA . MET A 1 91 ? 8.108 -7.013 -4.412 1.00 90.50 91 MET A CA 1
ATOM 738 C C . MET A 1 91 ? 7.869 -6.513 -5.841 1.00 90.50 91 MET A C 1
ATOM 740 O O . MET A 1 91 ? 8.230 -5.383 -6.145 1.00 90.50 91 MET A O 1
ATOM 744 N N . ASN A 1 92 ? 7.141 -7.266 -6.667 1.00 89.81 92 ASN A N 1
ATOM 745 C CA . ASN A 1 92 ? 6.779 -6.825 -8.020 1.00 89.81 92 ASN A CA 1
ATOM 746 C C . ASN A 1 92 ? 6.012 -5.490 -8.029 1.00 89.81 92 ASN A C 1
ATOM 748 O O . ASN A 1 92 ? 6.196 -4.673 -8.921 1.00 89.81 92 ASN A O 1
ATOM 752 N N . 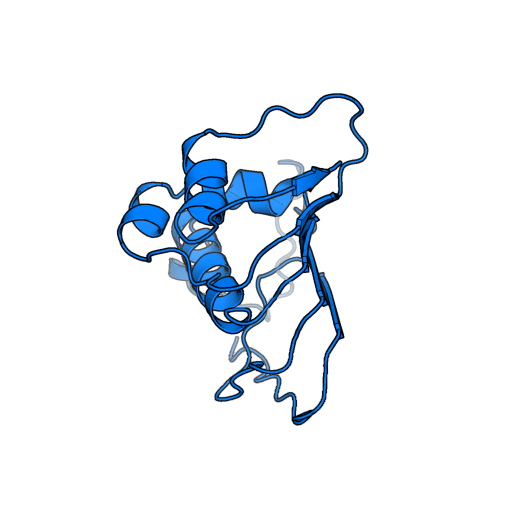ILE A 1 93 ? 5.172 -5.236 -7.017 1.00 92.31 93 ILE A N 1
ATOM 753 C CA . ILE A 1 93 ? 4.462 -3.955 -6.880 1.00 92.31 93 ILE A CA 1
ATOM 754 C C . ILE A 1 93 ? 5.461 -2.826 -6.622 1.00 92.31 93 ILE A C 1
ATOM 756 O O . ILE A 1 93 ? 5.326 -1.749 -7.189 1.00 92.31 93 ILE A O 1
ATOM 760 N N . ILE A 1 94 ? 6.473 -3.070 -5.788 1.00 92.81 94 ILE A N 1
ATOM 761 C CA . ILE A 1 94 ? 7.515 -2.083 -5.496 1.00 92.81 94 ILE A CA 1
ATOM 762 C C . ILE A 1 94 ? 8.320 -1.754 -6.755 1.00 92.81 94 ILE A C 1
ATOM 764 O O . ILE A 1 94 ? 8.575 -0.579 -7.008 1.00 92.81 94 ILE A O 1
ATOM 768 N N . GLU A 1 95 ? 8.675 -2.763 -7.552 1.00 90.50 95 GLU A N 1
ATOM 769 C CA . GLU A 1 95 ? 9.383 -2.587 -8.826 1.00 90.50 95 GLU A CA 1
ATOM 770 C C . GLU A 1 95 ? 8.573 -1.736 -9.808 1.00 90.50 95 GLU A C 1
ATOM 772 O O . GLU A 1 95 ? 9.067 -0.716 -10.278 1.00 90.50 95 GLU A O 1
ATOM 777 N N . ILE A 1 96 ? 7.301 -2.072 -10.024 1.00 89.19 96 ILE A N 1
ATOM 778 C CA . ILE A 1 96 ? 6.404 -1.312 -10.906 1.00 89.19 96 ILE A CA 1
ATOM 779 C C . ILE A 1 96 ? 6.311 0.155 -10.469 1.00 89.19 96 ILE A C 1
ATOM 781 O O . ILE A 1 96 ? 6.433 1.067 -11.281 1.00 89.19 96 ILE A O 1
ATOM 785 N N . LEU A 1 97 ? 6.099 0.411 -9.173 1.00 91.81 97 LEU A N 1
ATOM 786 C CA . LEU A 1 97 ? 6.028 1.785 -8.665 1.00 91.81 97 LEU A CA 1
ATOM 787 C C . LEU A 1 97 ? 7.361 2.525 -8.830 1.00 91.81 97 LEU A C 1
ATOM 789 O O . LEU A 1 97 ? 7.378 3.749 -8.971 1.00 91.81 97 LEU A O 1
ATOM 793 N N . SER A 1 98 ? 8.478 1.794 -8.821 1.00 91.44 98 SER A N 1
ATOM 794 C CA . SER A 1 98 ? 9.803 2.373 -8.996 1.00 91.44 98 SER A CA 1
ATOM 795 C C . SER A 1 98 ? 10.036 2.919 -10.405 1.00 91.44 98 SER A C 1
ATOM 797 O O . SER A 1 98 ? 10.724 3.931 -10.537 1.00 91.44 98 SER A O 1
ATOM 799 N N . GLU A 1 99 ? 9.392 2.316 -11.408 1.00 90.50 99 GLU A N 1
ATOM 800 C CA . GLU A 1 99 ? 9.460 2.679 -12.829 1.00 90.50 99 GLU A CA 1
ATOM 801 C C . GLU A 1 99 ? 8.608 3.929 -13.162 1.00 90.50 99 GLU A C 1
ATOM 803 O O . GLU A 1 99 ? 8.790 4.545 -14.212 1.00 90.50 99 GLU A O 1
ATOM 808 N N . VAL A 1 100 ? 7.718 4.375 -12.257 1.00 89.81 100 VAL A N 1
ATOM 809 C CA . VAL A 1 100 ? 6.778 5.497 -12.497 1.00 89.81 100 VAL A CA 1
ATOM 810 C C . VAL A 1 100 ? 6.851 6.651 -11.473 1.00 89.81 100 VAL A C 1
ATOM 812 O O . VAL A 1 100 ? 5.816 7.118 -10.984 1.00 89.81 100 VAL A O 1
ATOM 815 N N . PRO A 1 101 ? 8.039 7.210 -11.166 1.00 90.88 101 PRO A N 1
ATOM 816 C CA . PRO A 1 101 ? 8.189 8.253 -10.142 1.00 90.88 101 PRO A CA 1
ATOM 817 C C . PRO A 1 101 ? 7.332 9.501 -10.413 1.00 90.88 101 PRO A C 1
ATOM 819 O O . PRO A 1 101 ? 6.679 10.016 -9.510 1.00 90.88 101 PRO A O 1
ATOM 822 N N . ALA A 1 102 ? 7.235 9.938 -11.673 1.00 89.44 102 ALA A N 1
ATOM 823 C CA . ALA A 1 102 ? 6.429 11.103 -12.042 1.00 89.44 102 ALA A CA 1
ATOM 824 C C . ALA A 1 102 ? 4.920 10.900 -11.801 1.00 89.44 102 ALA A C 1
ATOM 826 O O . ALA A 1 102 ? 4.193 11.871 -11.579 1.00 89.44 102 ALA A O 1
ATOM 827 N N . ALA A 1 103 ? 4.428 9.657 -11.856 1.00 88.94 103 ALA A N 1
ATOM 828 C CA . ALA A 1 103 ? 3.037 9.349 -11.540 1.00 88.94 103 ALA A CA 1
ATOM 829 C C . ALA A 1 103 ? 2.796 9.397 -10.023 1.00 88.94 103 ALA A C 1
ATOM 831 O O . ALA A 1 103 ? 1.784 9.947 -9.590 1.00 88.94 103 ALA A O 1
ATOM 832 N N . LEU A 1 104 ? 3.747 8.904 -9.221 1.00 90.81 104 LEU A N 1
ATOM 833 C CA . LEU A 1 104 ? 3.701 9.004 -7.756 1.00 90.81 104 LEU A CA 1
ATOM 834 C C . LEU A 1 104 ? 3.703 10.460 -7.273 1.00 90.81 104 LEU A C 1
ATOM 836 O O . LEU A 1 104 ? 2.999 10.793 -6.324 1.00 90.81 104 LEU A O 1
ATOM 840 N N . ASP A 1 105 ? 4.443 11.344 -7.942 1.00 89.00 105 ASP A N 1
ATOM 841 C CA . ASP A 1 105 ? 4.465 12.768 -7.588 1.00 89.00 105 ASP A CA 1
ATOM 842 C C . ASP A 1 105 ? 3.134 13.471 -7.893 1.00 89.00 105 ASP A C 1
ATOM 844 O O . ASP A 1 105 ? 2.680 14.321 -7.123 1.00 89.00 105 ASP A O 1
ATOM 848 N N . LYS A 1 106 ? 2.485 13.105 -9.008 1.00 90.56 106 LYS A N 1
ATOM 849 C CA . LYS A 1 106 ? 1.185 13.663 -9.424 1.00 90.56 106 LYS A CA 1
ATOM 850 C C . LYS A 1 106 ? 0.016 13.153 -8.582 1.00 90.56 106 LYS A C 1
ATOM 852 O O . LYS A 1 106 ? -0.984 13.856 -8.444 1.00 90.56 106 LYS A O 1
ATOM 857 N N . HIS A 1 107 ? 0.128 11.947 -8.033 1.00 89.69 107 HIS A N 1
ATOM 858 C CA . HIS A 1 107 ? -0.915 11.304 -7.243 1.00 89.69 107 HIS A CA 1
ATOM 859 C C . HIS A 1 107 ? -0.434 11.127 -5.802 1.00 89.69 107 HIS A C 1
ATOM 861 O O . HIS A 1 107 ? 0.277 10.171 -5.530 1.00 89.69 107 HIS A O 1
ATOM 867 N N . PRO A 1 108 ? -0.788 12.018 -4.859 1.00 88.94 108 PRO A N 1
ATOM 868 C CA . PRO A 1 108 ? -0.295 11.924 -3.490 1.00 88.94 108 PRO A CA 1
ATOM 869 C C . PRO A 1 108 ? -0.816 10.671 -2.782 1.00 88.94 108 PRO A C 1
ATOM 871 O O . PRO A 1 108 ? -1.916 10.198 -3.055 1.00 88.94 108 PRO A O 1
ATOM 874 N N . SER A 1 109 ? -0.033 10.185 -1.819 1.00 92.56 109 SER A N 1
ATOM 875 C CA . SER A 1 109 ? -0.358 9.011 -1.005 1.00 92.56 109 SER A CA 1
ATOM 876 C C . SER A 1 109 ? -1.788 9.033 -0.440 1.00 92.56 109 SER A C 1
ATOM 878 O O . SER A 1 109 ? -2.151 10.002 0.234 1.00 92.56 109 SER A O 1
ATOM 880 N N . PRO A 1 110 ? -2.595 7.975 -0.651 1.00 91.00 110 PRO A N 1
ATOM 881 C CA . PRO A 1 110 ? -3.971 7.904 -0.155 1.00 91.00 110 PRO A CA 1
ATOM 882 C C . PRO A 1 110 ? -4.072 7.467 1.315 1.00 91.00 110 PRO A C 1
ATOM 884 O O . PRO A 1 110 ? -5.166 7.422 1.872 1.00 91.00 110 PRO A O 1
ATOM 887 N N . PHE A 1 111 ? -2.957 7.094 1.940 1.00 91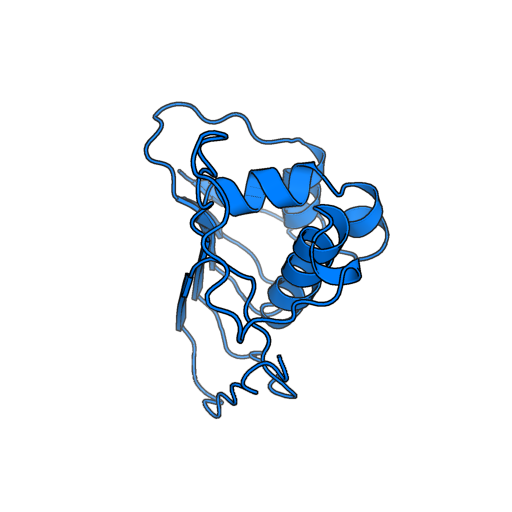.88 111 PHE A N 1
ATOM 888 C CA . PHE A 1 111 ? -2.925 6.275 3.147 1.00 91.88 111 PHE A CA 1
ATOM 889 C C . PHE A 1 111 ? -2.914 7.096 4.440 1.00 91.88 111 PHE A C 1
ATOM 891 O O . PHE A 1 111 ? -1.888 7.217 5.110 1.00 91.88 111 PHE A O 1
ATOM 898 N N . SER A 1 112 ? -4.057 7.658 4.827 1.00 88.31 112 SER A N 1
ATOM 899 C CA . SER A 1 112 ? -4.148 8.517 6.022 1.00 88.31 112 SER A CA 1
ATOM 900 C C . SER A 1 112 ? -4.003 7.765 7.352 1.00 88.31 112 SER A C 1
ATOM 902 O O . SER A 1 112 ? -3.617 8.363 8.353 1.00 88.31 112 SER A O 1
ATOM 904 N N . ASN A 1 113 ? -4.286 6.458 7.371 1.00 91.62 113 ASN A N 1
ATOM 905 C CA . ASN A 1 113 ? -4.309 5.638 8.589 1.00 91.62 113 ASN A CA 1
ATOM 906 C C . ASN A 1 113 ? -3.260 4.517 8.612 1.00 91.62 113 ASN A C 1
ATOM 908 O O . ASN A 1 113 ? -3.290 3.678 9.520 1.00 91.62 113 ASN A O 1
ATOM 912 N N . LEU A 1 114 ? -2.358 4.472 7.629 1.00 94.44 114 LEU A N 1
ATOM 913 C CA . LEU A 1 114 ? -1.419 3.366 7.464 1.00 94.44 114 LEU A CA 1
ATOM 914 C C . LEU A 1 114 ? -0.384 3.347 8.591 1.00 94.44 114 LEU A C 1
ATOM 916 O O . LEU A 1 114 ? 0.319 4.321 8.840 1.00 94.44 114 LEU A O 1
ATOM 920 N N . LYS A 1 115 ? -0.301 2.202 9.269 1.00 95.06 115 LYS A N 1
ATOM 921 C CA . LYS A 1 115 ? 0.604 1.933 10.396 1.00 95.06 115 LYS A CA 1
ATOM 922 C C . LYS A 1 115 ? 1.624 0.852 10.065 1.00 95.06 115 LYS A C 1
ATOM 924 O O . LYS A 1 115 ? 2.724 0.857 10.618 1.00 95.06 115 LYS A O 1
ATOM 929 N N . TYR A 1 116 ? 1.260 -0.075 9.180 1.00 95.88 116 TYR A N 1
ATOM 930 C CA . TYR A 1 116 ? 2.082 -1.224 8.821 1.00 95.88 116 TYR A CA 1
ATOM 931 C C . TYR A 1 116 ? 2.185 -1.363 7.306 1.00 95.88 116 TYR A C 1
ATOM 933 O O . TYR A 1 116 ? 1.166 -1.483 6.630 1.00 95.88 116 TYR A O 1
ATOM 941 N N . LEU A 1 117 ? 3.414 -1.416 6.799 1.00 95.38 117 LEU A N 1
ATOM 942 C CA . LEU A 1 117 ? 3.725 -1.834 5.437 1.00 95.38 117 LEU A CA 1
ATOM 943 C C . LEU A 1 117 ? 4.496 -3.153 5.511 1.00 95.38 117 LEU A C 1
ATOM 945 O O . LEU A 1 117 ? 5.584 -3.217 6.077 1.00 95.38 117 LEU A O 1
ATOM 949 N N . LYS A 1 118 ? 3.920 -4.218 4.967 1.00 95.38 118 LYS A N 1
ATOM 950 C CA . LYS A 1 118 ? 4.533 -5.542 4.902 1.00 95.38 118 LYS A CA 1
ATOM 951 C C . LYS A 1 118 ? 4.908 -5.836 3.462 1.00 95.38 118 LYS A C 1
ATOM 953 O O . LYS A 1 118 ? 4.109 -5.614 2.556 1.00 95.38 118 LYS A O 1
ATOM 958 N N . LEU A 1 119 ? 6.101 -6.355 3.250 1.00 93.75 119 LEU A N 1
ATOM 959 C CA . LEU A 1 119 ? 6.599 -6.678 1.928 1.00 93.75 119 LEU A CA 1
ATOM 960 C C . LEU A 1 119 ? 6.705 -8.182 1.804 1.00 93.75 119 LEU A C 1
ATOM 962 O O . LEU A 1 119 ? 7.410 -8.820 2.567 1.00 93.75 119 LEU A O 1
ATOM 966 N N . LYS A 1 120 ? 5.977 -8.756 0.853 1.00 91.69 120 LYS A N 1
ATOM 967 C CA . LYS A 1 120 ? 6.052 -10.177 0.557 1.00 91.69 120 LYS A CA 1
ATOM 968 C C . LYS A 1 120 ? 7.226 -10.411 -0.386 1.00 91.69 120 LYS A C 1
ATOM 970 O O . LYS A 1 120 ? 7.165 -10.041 -1.562 1.00 91.69 120 LYS A O 1
ATOM 975 N N . THR A 1 121 ? 8.271 -11.018 0.157 1.00 85.88 121 THR A N 1
ATOM 976 C CA . THR A 1 121 ? 9.523 -11.336 -0.525 1.00 85.88 121 THR A CA 1
ATOM 977 C C . THR A 1 121 ? 9.990 -12.730 -0.118 1.00 85.88 121 THR A C 1
ATOM 979 O O . THR A 1 121 ? 9.806 -13.133 1.028 1.00 85.88 121 THR A O 1
ATOM 982 N N . ASP A 1 122 ? 10.612 -13.452 -1.047 1.00 81.19 122 ASP A N 1
ATOM 983 C CA . ASP A 1 122 ? 11.331 -14.695 -0.740 1.00 81.19 122 ASP A CA 1
ATOM 984 C C . ASP A 1 122 ? 12.827 -14.423 -0.465 1.00 81.19 122 ASP A C 1
ATOM 986 O O . ASP A 1 122 ? 13.586 -15.318 -0.084 1.00 81.19 122 ASP A O 1
ATOM 990 N N . HIS A 1 123 ? 13.269 -13.174 -0.648 1.00 79.62 123 HIS A N 1
ATOM 991 C CA . HIS A 1 123 ? 14.649 -12.744 -0.447 1.00 79.62 123 HIS A CA 1
ATOM 992 C C . HIS A 1 123 ? 14.886 -12.277 0.989 1.00 79.62 123 HIS A C 1
ATOM 994 O O . HIS A 1 123 ? 14.074 -11.553 1.561 1.00 79.62 123 HIS A O 1
ATOM 1000 N N . LYS A 1 124 ? 16.041 -12.656 1.549 1.00 74.88 124 LYS A N 1
ATOM 1001 C CA . LYS A 1 124 ? 16.456 -12.265 2.907 1.00 74.88 124 LYS A CA 1
ATOM 1002 C C . LYS A 1 124 ? 16.819 -10.785 3.019 1.00 74.88 124 LYS A C 1
ATOM 1004 O O . LYS A 1 124 ? 16.578 -10.191 4.062 1.00 74.88 124 LYS A O 1
ATOM 1009 N N . ASP A 1 125 ? 17.355 -10.218 1.942 1.00 78.81 125 ASP A N 1
ATOM 1010 C CA . ASP A 1 125 ? 17.752 -8.819 1.852 1.00 78.81 125 ASP A CA 1
ATOM 1011 C C . ASP A 1 125 ? 16.967 -8.152 0.723 1.00 78.81 125 ASP A C 1
ATOM 1013 O O . ASP A 1 125 ? 16.872 -8.687 -0.384 1.00 78.81 125 ASP A O 1
ATOM 1017 N N . VAL A 1 126 ? 16.391 -6.985 1.008 1.00 81.19 126 VAL A N 1
ATOM 1018 C CA . VAL A 1 126 ? 15.593 -6.217 0.051 1.00 81.19 126 VAL A CA 1
ATOM 1019 C C . VAL A 1 126 ? 16.033 -4.764 0.076 1.00 81.19 126 VAL A C 1
ATOM 1021 O O . VAL A 1 126 ? 16.044 -4.120 1.125 1.00 81.19 126 VAL A O 1
ATOM 1024 N N . THR A 1 127 ? 16.325 -4.228 -1.105 1.00 85.06 127 THR A N 1
ATOM 1025 C CA . THR A 1 127 ? 16.573 -2.800 -1.300 1.00 85.06 127 THR A CA 1
ATOM 1026 C C . THR A 1 127 ? 15.294 -2.135 -1.787 1.00 85.06 127 THR A C 1
ATOM 1028 O O . THR A 1 127 ? 14.738 -2.526 -2.811 1.00 85.06 127 THR A O 1
ATOM 1031 N N . LEU A 1 128 ? 14.827 -1.117 -1.062 1.00 87.56 128 LEU A N 1
ATOM 1032 C CA . LEU A 1 128 ? 13.634 -0.353 -1.426 1.00 87.56 128 LEU A CA 1
ATOM 1033 C C . LEU A 1 128 ? 14.012 0.993 -2.051 1.00 87.56 128 LEU A C 1
ATOM 1035 O O . LEU A 1 128 ? 14.773 1.746 -1.437 1.00 87.56 128 LEU A O 1
ATOM 1039 N N . PRO A 1 129 ? 13.449 1.347 -3.219 1.00 91.75 129 PRO A N 1
ATOM 1040 C CA . PRO A 1 129 ? 13.612 2.679 -3.782 1.00 91.75 129 PRO A CA 1
ATOM 1041 C C . PRO A 1 129 ? 13.043 3.748 -2.842 1.00 91.75 129 PRO A C 1
ATOM 1043 O O . PRO A 1 129 ? 11.890 3.669 -2.407 1.00 91.75 129 PRO A O 1
ATOM 1046 N N . ALA A 1 130 ? 13.848 4.769 -2.535 1.00 91.50 130 ALA A N 1
ATOM 1047 C CA . ALA A 1 130 ? 13.493 5.789 -1.549 1.00 91.50 130 ALA A CA 1
ATOM 1048 C C . ALA A 1 130 ? 12.222 6.567 -1.927 1.00 91.50 130 ALA A C 1
ATOM 1050 O O . ALA A 1 130 ? 11.421 6.890 -1.053 1.00 91.50 130 ALA A O 1
ATOM 1051 N N . HIS A 1 131 ? 11.995 6.836 -3.217 1.00 91.56 131 HIS A N 1
ATOM 1052 C CA . HIS A 1 131 ? 10.791 7.531 -3.686 1.00 91.56 131 HIS A CA 1
ATOM 1053 C C . HIS A 1 131 ? 9.518 6.704 -3.482 1.00 91.56 131 HIS A C 1
ATOM 1055 O O . HIS A 1 131 ? 8.497 7.251 -3.070 1.00 91.56 131 HIS A O 1
ATOM 1061 N N . VAL A 1 132 ? 9.593 5.385 -3.680 1.00 93.06 132 VAL A N 1
ATOM 1062 C CA . VAL A 1 132 ? 8.476 4.467 -3.416 1.00 93.06 132 VAL A CA 1
ATOM 1063 C C . VAL A 1 132 ? 8.201 4.381 -1.917 1.00 93.06 132 VAL A C 1
ATOM 1065 O O . VAL A 1 132 ? 7.050 4.440 -1.495 1.00 93.06 132 VAL A O 1
ATOM 1068 N N . LEU A 1 133 ? 9.238 4.309 -1.079 1.00 92.19 133 LEU A N 1
ATOM 1069 C CA . LEU A 1 133 ? 9.050 4.313 0.373 1.00 92.19 133 LEU A CA 1
ATOM 1070 C C . LEU A 1 133 ? 8.436 5.638 0.861 1.00 92.19 133 LEU A C 1
ATOM 1072 O O . LEU A 1 133 ? 7.490 5.633 1.650 1.00 92.19 133 LEU A O 1
ATOM 1076 N N . ASN A 1 134 ? 8.923 6.768 0.344 1.00 92.12 134 ASN A N 1
ATOM 1077 C CA . ASN A 1 134 ? 8.403 8.097 0.663 1.00 92.12 134 ASN A CA 1
ATOM 1078 C C . ASN A 1 134 ? 6.932 8.257 0.280 1.00 92.12 134 ASN A C 1
ATOM 1080 O O . ASN A 1 134 ? 6.196 8.940 0.990 1.00 92.12 134 ASN A O 1
ATOM 1084 N N . TYR A 1 135 ? 6.485 7.601 -0.794 1.00 93.75 135 TYR A N 1
ATOM 1085 C CA . TYR A 1 135 ? 5.073 7.565 -1.155 1.00 93.75 135 TYR A CA 1
ATOM 1086 C C . TYR A 1 135 ? 4.213 6.998 -0.017 1.00 93.75 135 TYR A C 1
ATOM 1088 O O . TYR A 1 135 ? 3.239 7.629 0.378 1.00 93.75 135 TYR A O 1
ATOM 1096 N N . PHE A 1 136 ? 4.585 5.872 0.596 1.00 92.81 136 PHE A N 1
ATOM 1097 C CA . PHE A 1 136 ? 3.817 5.305 1.717 1.00 92.81 136 PHE A CA 1
ATOM 1098 C C . PHE A 1 136 ? 3.995 6.072 3.034 1.00 92.81 136 PHE A C 1
ATOM 1100 O O . PHE A 1 136 ? 3.089 6.084 3.865 1.00 92.81 136 PHE A O 1
ATOM 1107 N N . LEU A 1 137 ? 5.140 6.730 3.228 1.00 88.75 137 LEU A N 1
ATOM 1108 C CA . LEU A 1 137 ? 5.432 7.502 4.439 1.00 88.75 137 LEU A CA 1
ATOM 1109 C C . LEU A 1 137 ? 4.743 8.868 4.483 1.00 88.75 137 LEU A C 1
ATOM 1111 O O . LEU A 1 137 ? 4.561 9.411 5.567 1.00 88.75 137 LEU A O 1
ATOM 1115 N N . ARG A 1 138 ? 4.368 9.441 3.333 1.00 84.31 138 ARG A N 1
ATOM 1116 C CA . ARG A 1 138 ? 4.013 10.867 3.220 1.00 84.31 138 ARG A CA 1
ATOM 1117 C C . ARG A 1 138 ? 2.894 11.330 4.157 1.00 84.31 138 ARG A C 1
ATOM 1119 O O . ARG A 1 138 ? 2.891 12.484 4.573 1.00 84.31 138 ARG A O 1
ATOM 1126 N N . SER A 1 139 ? 1.947 10.450 4.458 1.00 76.31 139 SER A N 1
ATOM 1127 C CA . SER A 1 139 ? 0.788 10.705 5.321 1.00 76.31 139 SER A CA 1
ATOM 1128 C C . SER A 1 139 ? 0.883 10.028 6.692 1.00 76.31 139 SER A C 1
ATOM 1130 O O . SER A 1 139 ? 0.007 10.234 7.530 1.00 76.31 139 SER A O 1
ATOM 1132 N N . ALA A 1 140 ? 1.928 9.235 6.940 1.00 77.19 140 ALA A N 1
ATOM 1133 C CA . ALA A 1 140 ? 2.102 8.487 8.177 1.00 77.19 140 ALA A CA 1
ATOM 1134 C C . ALA A 1 140 ? 3.025 9.241 9.145 1.00 77.19 140 ALA A C 1
ATOM 1136 O O . ALA A 1 140 ? 4.145 9.610 8.802 1.00 77.19 140 ALA A O 1
ATOM 1137 N N . SER A 1 141 ? 2.590 9.420 10.394 1.00 74.62 141 SER A N 1
ATOM 1138 C CA . SER A 1 141 ? 3.463 9.928 11.464 1.00 74.62 141 SER A CA 1
ATOM 1139 C C . SER A 1 141 ? 4.494 8.889 11.918 1.00 74.62 141 SER A C 1
ATOM 1141 O O . SER A 1 141 ? 5.584 9.237 12.365 1.00 74.62 141 SER A O 1
ATOM 1143 N N . PHE A 1 142 ? 4.150 7.607 11.797 1.00 80.62 142 PHE A N 1
ATOM 1144 C CA . PHE A 1 142 ? 5.013 6.466 12.068 1.00 80.62 142 PHE A CA 1
ATOM 1145 C C . PHE A 1 142 ? 4.561 5.285 11.204 1.00 80.62 142 PHE A C 1
ATOM 1147 O O . PHE A 1 142 ? 3.381 4.931 11.218 1.00 80.62 142 PHE A O 1
ATOM 1154 N N . LEU A 1 143 ? 5.493 4.656 10.487 1.00 89.31 143 LEU A N 1
ATOM 1155 C CA . LEU A 1 143 ? 5.228 3.480 9.658 1.00 89.31 143 LEU A CA 1
ATOM 1156 C C . LEU A 1 143 ? 6.180 2.350 10.046 1.00 89.31 143 LEU A C 1
ATOM 1158 O O . LEU A 1 143 ? 7.399 2.492 9.954 1.00 89.31 143 LEU A O 1
ATOM 1162 N N . LYS A 1 144 ? 5.625 1.204 10.444 1.00 91.38 144 LYS A N 1
ATOM 1163 C CA . LYS A 1 144 ? 6.410 -0.014 10.653 1.00 91.38 144 LYS A CA 1
ATOM 1164 C C . LYS A 1 144 ? 6.513 -0.780 9.337 1.00 91.38 144 LYS A C 1
ATOM 1166 O O . LYS A 1 144 ? 5.498 -1.257 8.830 1.00 91.38 144 LYS A O 1
ATOM 1171 N N . VAL A 1 145 ? 7.735 -0.929 8.832 1.00 88.94 145 VAL A N 1
ATOM 1172 C CA . VAL A 1 145 ? 8.039 -1.751 7.653 1.00 88.94 145 VAL A CA 1
ATOM 1173 C C . VAL A 1 145 ? 8.522 -3.133 8.103 1.00 88.94 145 VAL A C 1
ATOM 1175 O O . VAL A 1 145 ? 9.349 -3.228 9.010 1.00 88.94 145 VAL A O 1
ATOM 1178 N N . SER A 1 146 ? 7.993 -4.203 7.511 1.00 89.94 146 SER A N 1
ATOM 1179 C CA . SER A 1 146 ? 8.454 -5.582 7.741 1.00 89.94 146 SER A CA 1
ATOM 1180 C C . SER A 1 146 ? 8.522 -6.376 6.439 1.00 89.94 146 SER A C 1
ATOM 1182 O O . SER A 1 146 ? 7.754 -6.095 5.520 1.00 89.94 146 SER A O 1
ATOM 1184 N N . PHE A 1 147 ? 9.389 -7.384 6.405 1.00 84.31 147 PHE A N 1
ATOM 1185 C CA . PHE A 1 147 ? 9.619 -8.294 5.281 1.00 84.31 147 PHE A CA 1
ATOM 1186 C C . PHE A 1 147 ? 9.161 -9.708 5.656 1.00 84.31 147 PHE A C 1
ATOM 1188 O O . PHE A 1 147 ? 9.200 -10.014 6.874 1.00 84.31 147 PHE A O 1
#